Protein AF-A0AAE5T058-F1 (afdb_monomer)

pLDDT: mean 76.35, std 17.16, range [34.84, 93.31]

Sequence (120 aa):
MELNKYQSLKQPTDYNKHLLSLVSVVGQLVDNDDNDTVTMLLGDALEHITCMASLNNVTLDTVAGLNVNTYQPDLHKVINKGDAVTFNKDKYIVHDIIGNQVLIANQTKDIVVDIKDIGR

Secondary structure (DSSP, 8-state):
----TT-----HHHHHHHHHHHHHHHHHHHT---HHHHHHHHHHHHHHHHHHHHHTT--HHHHHHHHHTTS-TTT-----TT-EEEETTEEEEEEEEETTEEEEE-SS-EEEEEGGG-B-

Foldseek 3Di:
DDPDPPPPDPDPVLLVVLVVVLVVLVVVCVVDPDPVSNVVSVVSNVVSVCSNCVVVVHHVQNVVQVVLCVVCVPLDPPQDQQDWWAAPNDIWGFHDDRRQWTFTDDPPDTDIDGNNRIDD

Solvent-accessible surface area (backbone atoms only — not comparable to full-atom values): 7112 Å² total; per-residue (Å²): 137,81,76,71,87,78,74,71,74,86,54,75,66,60,49,55,49,35,52,54,50,33,53,52,39,55,56,52,54,75,81,50,87,50,67,67,60,42,52,52,42,52,51,53,37,50,50,31,51,46,52,48,29,54,76,68,76,40,56,64,66,58,55,48,55,60,45,59,62,65,80,35,69,80,70,46,73,88,76,52,73,67,38,74,37,30,47,97,91,41,74,27,33,27,73,41,77,59,89,65,34,31,36,32,32,48,100,86,53,75,48,79,43,53,56,80,71,54,42,121

Radius of gyration: 20.79 Å; Cα contacts (8 Å, |Δi|>4): 118; chains: 1; bounding box: 56×26×50 Å

Mean predicted aligned error: 15.11 Å

Nearest PDB structures (foldseek):
  1yxb-assembly1_C  TM=6.721E-01  e=4.671E-01  Streptomyces coelicolor
  8fnl-assembly1_G  TM=3.414E-01  e=1.773E-02  Homo sapiens
  1t6u-assembly1_A  TM=6.051E-01  e=1.127E+00  Streptomyces coelicolor
  1t6u-assembly2_J  TM=5.997E-01  e=1.361E+00  Streptomyces coelicolor
  1t6u-assembly2_H  TM=6.037E-01  e=1.543E+00  Streptomyces coelicolor

Organism: Staphylococcus chromogenes (NCBI:txid46126)

Structure (mmCIF, N/CA/C/O backbone):
data_AF-A0AAE5T058-F1
#
_entry.id   AF-A0AAE5T058-F1
#
loop_
_atom_site.group_PDB
_atom_site.id
_atom_site.type_symbol
_atom_site.label_atom_id
_atom_site.label_alt_id
_atom_site.label_comp_id
_atom_site.label_asym_id
_atom_site.label_entity_id
_atom_site.label_seq_id
_atom_site.pdbx_PDB_ins_code
_atom_site.Cartn_x
_atom_site.Cartn_y
_atom_site.Cartn_z
_atom_site.occupancy
_atom_site.B_iso_or_equiv
_atom_site.auth_seq_id
_atom_site.auth_comp_id
_atom_site.auth_asym_id
_atom_site.auth_atom_id
_atom_site.pdbx_PDB_model_num
ATOM 1 N N . MET A 1 1 ? 28.018 -13.149 26.880 1.00 39.03 1 MET A N 1
ATOM 2 C CA . MET A 1 1 ? 27.283 -12.096 26.154 1.00 39.03 1 MET A CA 1
ATOM 3 C C . MET A 1 1 ? 27.828 -12.105 24.735 1.00 39.03 1 MET A C 1
ATOM 5 O O . MET A 1 1 ? 28.834 -11.464 24.472 1.00 39.03 1 MET A O 1
ATOM 9 N N . GLU A 1 2 ? 27.282 -12.964 23.873 1.00 37.22 2 GLU A N 1
ATOM 10 C CA . GLU A 1 2 ? 27.712 -13.029 22.472 1.00 37.22 2 GLU A CA 1
ATOM 11 C C . GLU A 1 2 ? 26.905 -12.004 21.678 1.00 37.22 2 GLU A C 1
ATOM 13 O O . GLU A 1 2 ? 25.680 -12.091 21.604 1.00 37.22 2 GLU A O 1
ATOM 18 N N . LEU A 1 3 ? 27.594 -10.992 21.145 1.00 37.44 3 LEU A N 1
ATOM 19 C CA . LEU A 1 3 ? 27.010 -10.037 20.213 1.00 37.44 3 LEU A CA 1
ATOM 20 C C . LEU A 1 3 ? 26.477 -10.777 18.979 1.00 37.44 3 LEU A C 1
ATOM 22 O O . LEU A 1 3 ? 27.173 -11.602 18.387 1.00 37.44 3 LEU A O 1
ATOM 26 N N . ASN A 1 4 ? 25.245 -10.430 18.609 1.00 41.56 4 ASN A N 1
ATOM 27 C CA . ASN A 1 4 ? 24.521 -10.793 17.394 1.00 41.56 4 ASN A CA 1
ATOM 28 C C . ASN A 1 4 ? 25.422 -11.090 16.178 1.00 41.56 4 ASN A C 1
ATOM 30 O O . ASN A 1 4 ? 25.750 -10.198 15.397 1.00 41.56 4 ASN A O 1
ATOM 34 N N . LYS A 1 5 ? 25.710 -12.374 15.933 1.00 34.84 5 LYS A N 1
ATOM 35 C CA . LYS A 1 5 ? 26.344 -12.872 14.694 1.00 34.84 5 LYS A CA 1
ATOM 36 C C . LYS A 1 5 ? 25.504 -12.656 13.424 1.00 34.84 5 LYS A C 1
ATOM 38 O O . LYS A 1 5 ? 25.985 -12.926 12.331 1.00 34.84 5 LYS A O 1
ATOM 43 N N . TYR A 1 6 ? 24.278 -12.148 13.556 1.00 42.44 6 TYR A N 1
ATOM 44 C CA . TYR A 1 6 ? 23.370 -11.874 12.438 1.00 42.44 6 TYR A CA 1
ATOM 45 C C . TYR A 1 6 ? 23.281 -10.388 12.048 1.00 42.44 6 TYR A C 1
ATOM 47 O O . TYR A 1 6 ? 22.565 -10.056 11.111 1.00 42.44 6 TYR A O 1
ATOM 55 N N . GLN A 1 7 ? 24.047 -9.489 12.682 1.00 39.91 7 GLN A N 1
ATOM 56 C CA . GLN A 1 7 ? 24.172 -8.083 12.252 1.00 39.91 7 GLN A CA 1
ATOM 57 C C . GLN A 1 7 ? 25.244 -7.878 11.162 1.00 39.91 7 GLN A C 1
ATOM 59 O O . GLN A 1 7 ? 25.881 -6.829 11.080 1.00 39.91 7 GLN A O 1
ATOM 64 N N . SER A 1 8 ? 25.455 -8.874 10.298 1.00 40.84 8 SER A N 1
ATOM 65 C CA . SER A 1 8 ? 26.334 -8.730 9.138 1.00 40.84 8 SER A CA 1
ATOM 66 C C . SER A 1 8 ? 25.573 -8.080 7.979 1.00 40.84 8 SER A C 1
ATOM 68 O O . SER A 1 8 ? 24.984 -8.764 7.149 1.00 40.84 8 SER A O 1
ATOM 70 N N . LEU A 1 9 ? 25.596 -6.745 7.955 1.00 44.06 9 LEU A N 1
ATOM 71 C CA . LEU A 1 9 ? 25.813 -5.921 6.757 1.00 44.06 9 LEU A CA 1
ATOM 72 C C . LEU A 1 9 ? 25.119 -6.399 5.460 1.00 44.06 9 LEU A C 1
ATOM 74 O O . LEU A 1 9 ? 25.792 -6.845 4.530 1.00 44.06 9 LEU A O 1
ATOM 78 N N . LYS A 1 10 ? 23.796 -6.218 5.334 1.00 43.69 10 LYS A N 1
ATOM 79 C CA . LYS A 1 10 ? 23.213 -6.018 3.995 1.00 43.69 10 LYS A CA 1
ATOM 80 C C . LYS A 1 10 ? 23.623 -4.622 3.529 1.00 43.69 10 LYS A C 1
ATOM 82 O O . LYS A 1 10 ? 23.345 -3.627 4.193 1.00 43.69 10 LYS A O 1
ATOM 87 N N . GLN A 1 11 ? 24.423 -4.591 2.473 1.00 50.41 11 GLN A N 1
ATOM 88 C CA . GLN A 1 11 ? 25.183 -3.429 2.033 1.00 50.41 11 GLN A CA 1
ATOM 89 C C . GLN A 1 11 ? 24.306 -2.376 1.320 1.00 50.41 11 GLN A C 1
ATOM 91 O O . GLN A 1 11 ? 23.268 -2.716 0.755 1.00 50.41 11 GLN A O 1
ATOM 96 N N . PRO A 1 12 ? 24.766 -1.110 1.233 1.00 50.41 12 PRO A N 1
ATOM 97 C CA . PRO A 1 12 ? 24.149 -0.056 0.411 1.00 50.41 12 PRO A CA 1
ATOM 98 C C . PRO A 1 12 ? 23.974 -0.408 -1.080 1.00 50.41 12 PRO A C 1
ATOM 100 O O . PRO A 1 12 ? 23.203 0.239 -1.789 1.00 50.41 12 PRO A O 1
ATOM 103 N N . THR A 1 13 ? 24.699 -1.416 -1.573 1.00 55.00 13 THR A N 1
ATOM 104 C CA . THR A 1 13 ? 24.658 -1.901 -2.959 1.00 55.00 13 THR A CA 1
ATOM 105 C C . THR A 1 13 ? 23.314 -2.518 -3.339 1.00 55.00 13 THR A C 1
ATOM 107 O O . THR A 1 13 ? 22.858 -2.282 -4.456 1.00 55.00 13 THR A O 1
ATOM 110 N N . ASP A 1 14 ? 22.642 -3.224 -2.426 1.00 70.81 14 ASP A N 1
ATOM 111 C CA . ASP A 1 14 ? 21.326 -3.812 -2.711 1.00 70.81 14 ASP A CA 1
ATOM 112 C C . ASP A 1 14 ? 20.251 -2.723 -2.809 1.00 70.81 14 ASP A C 1
ATOM 114 O O . ASP A 1 14 ? 19.441 -2.727 -3.734 1.00 70.81 14 ASP A O 1
ATOM 118 N N . TYR A 1 15 ? 20.294 -1.725 -1.920 1.00 78.50 15 TYR A N 1
ATOM 119 C CA . TYR A 1 15 ? 19.328 -0.624 -1.928 1.00 78.50 15 TYR A CA 1
ATOM 120 C C . TYR A 1 15 ? 19.421 0.215 -3.207 1.00 78.50 15 TYR A C 1
ATOM 122 O O . TYR A 1 15 ? 18.418 0.423 -3.886 1.00 78.50 15 TYR A O 1
ATOM 130 N N . ASN A 1 16 ? 20.630 0.650 -3.583 1.00 83.25 16 ASN A N 1
ATOM 131 C CA . ASN A 1 16 ? 20.826 1.453 -4.793 1.00 83.25 16 ASN A CA 1
ATOM 132 C C . ASN A 1 16 ? 20.453 0.680 -6.065 1.00 83.25 16 ASN A C 1
ATOM 134 O O . ASN A 1 16 ? 19.928 1.270 -7.007 1.00 83.25 16 ASN A O 1
ATOM 138 N N . LYS A 1 17 ? 20.682 -0.639 -6.090 1.00 87.31 17 LYS A N 1
ATOM 139 C CA . LYS A 1 17 ? 20.272 -1.503 -7.200 1.00 87.31 17 LYS A CA 1
ATOM 140 C C . LYS A 1 17 ? 18.750 -1.592 -7.313 1.00 87.31 17 LYS A C 1
ATOM 142 O O . LYS A 1 17 ? 18.228 -1.430 -8.414 1.00 87.31 17 LYS A O 1
ATOM 147 N N . HIS A 1 18 ? 18.044 -1.812 -6.203 1.00 88.31 18 HIS A N 1
ATOM 148 C CA . HIS A 1 18 ? 16.579 -1.824 -6.200 1.00 88.31 18 HIS A CA 1
ATOM 149 C C . HIS A 1 18 ? 15.992 -0.457 -6.565 1.00 88.31 18 HIS A C 1
ATOM 151 O O . HIS A 1 18 ? 15.027 -0.403 -7.320 1.00 88.31 18 HIS A O 1
ATOM 157 N N . LEU A 1 19 ? 16.609 0.642 -6.121 1.00 89.44 19 LEU A N 1
ATOM 158 C CA . LEU A 1 19 ? 16.188 1.994 -6.486 1.00 89.44 19 LEU A CA 1
ATOM 159 C C . LEU A 1 19 ? 16.352 2.265 -7.988 1.00 89.44 19 LEU A C 1
ATOM 161 O O . LEU A 1 19 ? 15.418 2.729 -8.634 1.00 89.44 19 LEU A O 1
ATOM 165 N N . LEU A 1 20 ? 17.520 1.953 -8.558 1.00 91.50 20 LEU A N 1
ATOM 166 C CA . LEU A 1 20 ? 17.773 2.114 -9.995 1.00 91.50 20 LEU A CA 1
ATOM 167 C C . LEU A 1 20 ? 16.829 1.253 -10.841 1.00 91.50 20 LEU A C 1
ATOM 169 O O . LEU A 1 20 ? 16.309 1.720 -11.852 1.00 91.50 20 LEU A O 1
ATOM 173 N N . SER A 1 21 ? 16.587 0.014 -10.410 1.00 91.69 21 SER A N 1
ATOM 174 C CA . SER A 1 21 ? 15.688 -0.905 -11.114 1.00 91.69 21 SER A CA 1
ATOM 175 C C . SER A 1 21 ? 14.240 -0.414 -11.036 1.00 91.69 21 SER A C 1
ATOM 177 O O . SER A 1 21 ? 13.570 -0.358 -12.062 1.00 91.69 21 SER A O 1
ATOM 179 N N . LEU A 1 22 ? 13.794 0.087 -9.875 1.00 93.19 22 LEU A N 1
ATOM 180 C CA . LEU A 1 22 ? 12.480 0.722 -9.737 1.00 93.19 22 LEU A CA 1
ATOM 181 C C . LEU A 1 22 ? 12.319 1.911 -10.693 1.00 93.19 22 LEU A C 1
ATOM 183 O O . LEU A 1 22 ? 11.295 2.015 -11.358 1.00 93.19 22 LEU A O 1
ATOM 187 N N . VAL A 1 23 ? 13.319 2.793 -10.798 1.00 92.94 23 VAL A N 1
ATOM 188 C CA . VAL A 1 23 ? 13.272 3.936 -11.730 1.00 92.94 23 VAL A CA 1
ATOM 189 C C . VAL A 1 23 ? 13.143 3.465 -13.181 1.00 92.94 23 VAL A C 1
ATOM 191 O O . VAL A 1 23 ? 12.387 4.057 -13.947 1.00 92.94 23 VAL A O 1
ATOM 194 N N . SER A 1 24 ? 13.832 2.384 -13.554 1.00 93.31 24 SER A N 1
ATOM 195 C CA . SER A 1 24 ? 13.720 1.791 -14.891 1.00 93.31 24 SER A CA 1
ATOM 196 C C . SER A 1 24 ? 12.315 1.244 -15.159 1.00 93.31 24 SER A C 1
ATOM 198 O O . SER A 1 24 ? 11.741 1.539 -16.204 1.00 93.31 24 SER A O 1
ATOM 200 N N . VAL A 1 25 ? 11.749 0.479 -14.221 1.00 92.56 25 VAL A N 1
ATOM 201 C CA . VAL A 1 25 ? 10.398 -0.098 -14.339 1.00 92.56 25 VAL A CA 1
ATOM 202 C C . VAL A 1 25 ? 9.337 1.000 -14.411 1.00 92.56 25 VAL A C 1
ATOM 204 O O . VAL A 1 25 ? 8.460 0.965 -15.270 1.00 92.56 25 VAL A O 1
ATOM 207 N N . VAL A 1 26 ? 9.447 2.029 -13.565 1.00 91.75 26 VAL A N 1
ATOM 208 C CA . VAL A 1 26 ? 8.549 3.193 -13.602 1.00 91.75 26 VAL A CA 1
ATOM 209 C C . VAL A 1 26 ? 8.677 3.953 -14.921 1.00 91.75 26 VAL A C 1
ATOM 211 O O . VAL A 1 26 ? 7.667 4.392 -15.457 1.00 91.75 26 VAL A O 1
ATOM 214 N N . GLY A 1 27 ? 9.884 4.076 -15.479 1.00 91.56 27 GLY A N 1
ATOM 215 C CA . GLY A 1 27 ? 10.080 4.651 -16.810 1.00 91.56 27 GLY A CA 1
ATOM 216 C C . GLY A 1 27 ? 9.362 3.854 -17.899 1.00 91.56 27 GLY A C 1
ATOM 217 O O . GLY A 1 27 ? 8.700 4.441 -18.745 1.00 91.56 27 GLY A O 1
ATOM 218 N N . GLN A 1 28 ? 9.422 2.521 -17.840 1.00 90.75 28 GLN A N 1
ATOM 219 C CA . GLN A 1 28 ? 8.703 1.656 -18.778 1.00 90.75 28 GLN A CA 1
ATOM 220 C C . GLN A 1 28 ? 7.183 1.799 -18.641 1.00 90.75 28 GLN A C 1
ATOM 222 O O . GLN A 1 28 ? 6.489 1.793 -19.651 1.00 90.75 28 GLN A O 1
ATOM 227 N N . LEU A 1 29 ? 6.652 1.995 -17.432 1.00 90.69 29 LEU A N 1
ATOM 228 C CA . LEU A 1 29 ? 5.215 2.218 -17.227 1.00 90.69 29 LEU A CA 1
ATOM 229 C C . LEU A 1 29 ? 4.670 3.464 -17.946 1.00 90.69 29 LEU A C 1
ATOM 231 O O . LEU A 1 29 ? 3.479 3.504 -18.228 1.00 90.69 29 LEU A O 1
ATOM 235 N N . VAL A 1 30 ? 5.503 4.468 -18.247 1.00 87.62 30 VAL A N 1
ATOM 236 C CA . VAL A 1 30 ? 5.062 5.703 -18.925 1.00 87.62 30 VAL A CA 1
ATOM 237 C C . VAL A 1 30 ? 4.659 5.454 -20.382 1.00 87.62 30 VAL A C 1
ATOM 239 O O . VAL A 1 30 ? 3.760 6.124 -20.881 1.00 87.62 30 VAL A O 1
A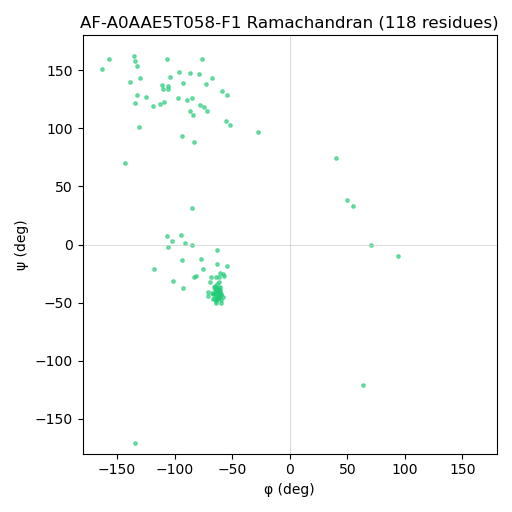TOM 242 N N . ASP A 1 31 ? 5.300 4.490 -21.042 1.00 84.69 31 ASP A N 1
ATOM 243 C CA . ASP A 1 31 ? 5.170 4.260 -22.486 1.00 84.69 31 ASP A CA 1
ATOM 244 C C . ASP A 1 31 ? 4.336 3.007 -22.829 1.00 84.69 31 ASP A C 1
ATOM 246 O O . ASP A 1 31 ? 4.285 2.596 -23.990 1.00 84.69 31 ASP A O 1
ATOM 250 N N . ASN A 1 32 ? 3.710 2.365 -21.835 1.00 81.88 32 ASN A N 1
ATOM 251 C CA . ASN A 1 32 ? 2.968 1.116 -22.014 1.00 81.88 32 ASN A CA 1
ATOM 252 C C . ASN A 1 32 ? 1.485 1.269 -21.656 1.00 81.88 32 ASN A C 1
ATOM 254 O O . ASN A 1 32 ? 1.140 1.484 -20.499 1.00 81.88 32 ASN A O 1
ATOM 258 N N . ASP A 1 33 ? 0.621 1.034 -22.647 1.00 83.12 33 ASP A N 1
ATOM 259 C CA . ASP A 1 33 ? -0.845 1.033 -22.496 1.00 83.12 33 ASP A CA 1
ATOM 260 C C . ASP A 1 33 ? -1.451 -0.387 -22.525 1.00 83.12 33 ASP A C 1
ATOM 262 O O . ASP A 1 33 ? -2.664 -0.566 -22.407 1.00 83.12 33 ASP A O 1
ATOM 266 N N . ASP A 1 34 ? -0.618 -1.416 -22.713 1.00 92.75 34 ASP A N 1
ATOM 267 C CA . ASP A 1 34 ? -1.045 -2.815 -22.709 1.00 92.75 34 ASP A CA 1
ATOM 268 C C . ASP A 1 34 ? -1.249 -3.320 -21.275 1.00 92.75 34 ASP A C 1
ATOM 270 O O . ASP A 1 34 ? -0.315 -3.341 -20.475 1.00 92.75 34 ASP A O 1
ATOM 274 N N . ASN A 1 35 ? -2.466 -3.759 -20.950 1.00 88.62 35 ASN A N 1
ATOM 275 C CA . ASN A 1 35 ? -2.847 -4.127 -19.583 1.00 88.62 35 ASN A CA 1
ATOM 276 C C . ASN A 1 35 ? -2.010 -5.274 -19.001 1.00 88.62 35 ASN A C 1
ATOM 278 O O . ASN A 1 35 ? -1.715 -5.260 -17.803 1.00 88.62 35 ASN A O 1
ATOM 282 N N . ASP A 1 36 ? -1.628 -6.258 -19.817 1.00 87.81 36 ASP A N 1
ATOM 283 C CA . ASP A 1 36 ? -0.835 -7.399 -19.353 1.00 87.81 36 ASP A CA 1
ATOM 284 C C . ASP A 1 36 ? 0.596 -6.952 -19.027 1.00 87.81 36 ASP A C 1
ATOM 286 O O . ASP A 1 36 ? 1.131 -7.258 -17.956 1.00 87.81 36 ASP A O 1
ATOM 290 N N . THR A 1 37 ? 1.183 -6.136 -19.904 1.00 88.44 37 THR A N 1
ATOM 291 C CA . THR A 1 37 ? 2.502 -5.529 -19.701 1.00 88.44 37 THR A CA 1
ATOM 292 C C . THR A 1 37 ? 2.506 -4.591 -18.495 1.00 88.44 37 THR A C 1
ATOM 294 O O . THR A 1 37 ? 3.384 -4.693 -17.640 1.00 88.44 37 THR A O 1
ATOM 297 N N . VAL A 1 38 ? 1.493 -3.733 -18.356 1.00 91.31 38 VAL A N 1
ATOM 298 C CA . VAL A 1 38 ? 1.325 -2.846 -17.196 1.00 91.31 38 VAL A CA 1
ATOM 299 C C . VAL A 1 38 ? 1.204 -3.654 -15.906 1.00 91.31 38 VAL A C 1
ATOM 301 O O . VAL A 1 38 ? 1.860 -3.329 -14.920 1.00 91.31 38 VAL A O 1
ATOM 304 N N . THR A 1 39 ? 0.428 -4.740 -15.903 1.00 87.62 39 THR A N 1
ATOM 305 C CA . THR A 1 39 ? 0.278 -5.606 -14.723 1.00 87.62 39 THR A CA 1
ATOM 306 C C . THR A 1 39 ? 1.614 -6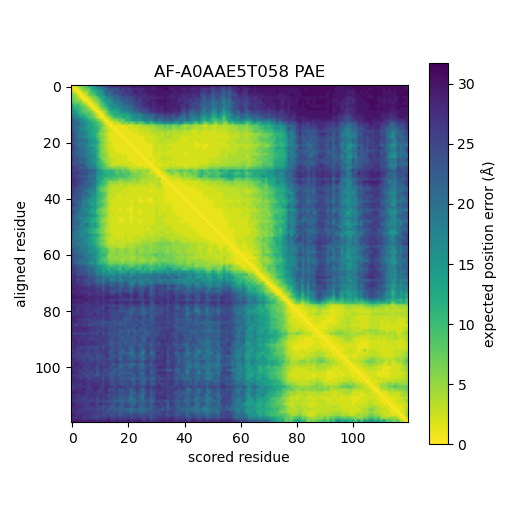.219 -14.307 1.00 87.62 39 THR A C 1
ATOM 308 O O . THR A 1 39 ? 1.955 -6.214 -13.123 1.00 87.62 39 THR A O 1
ATOM 311 N N . MET A 1 40 ? 2.399 -6.704 -15.272 1.00 90.12 40 MET A N 1
ATOM 312 C CA . MET A 1 40 ? 3.729 -7.256 -15.014 1.00 90.12 40 MET A CA 1
ATOM 313 C C . MET A 1 40 ? 4.686 -6.196 -14.451 1.00 90.12 40 MET A C 1
ATOM 315 O O . MET A 1 40 ? 5.340 -6.439 -13.438 1.00 90.12 40 MET A O 1
ATOM 319 N N . LEU A 1 41 ? 4.730 -5.009 -15.061 1.00 91.06 41 LEU A N 1
ATOM 320 C CA . LEU A 1 41 ? 5.592 -3.905 -14.630 1.00 91.06 41 LEU A CA 1
ATOM 321 C C . LEU A 1 41 ? 5.210 -3.375 -13.238 1.00 91.06 41 LEU A C 1
ATOM 323 O O . LEU A 1 41 ? 6.082 -3.079 -12.425 1.00 91.06 41 LEU A O 1
ATOM 327 N N . LEU A 1 42 ? 3.916 -3.298 -12.918 1.00 90.69 42 LEU A N 1
ATOM 328 C CA . LEU A 1 42 ? 3.455 -2.951 -11.571 1.00 90.69 42 LEU A CA 1
ATOM 329 C C . LEU A 1 42 ? 3.870 -4.006 -10.535 1.00 90.69 42 LEU A C 1
ATOM 331 O O . LEU A 1 42 ? 4.245 -3.645 -9.418 1.00 90.69 42 LEU A O 1
ATOM 335 N N . GLY A 1 43 ? 3.837 -5.291 -10.901 1.00 86.25 43 GLY A N 1
ATOM 336 C CA . GLY A 1 43 ? 4.341 -6.377 -10.059 1.00 86.25 43 GLY A CA 1
ATOM 337 C C . GLY A 1 43 ? 5.837 -6.245 -9.760 1.00 86.25 43 GLY A C 1
ATOM 338 O O . GLY A 1 43 ? 6.242 -6.344 -8.602 1.00 86.25 43 GLY A O 1
ATOM 339 N N . ASP A 1 44 ? 6.641 -5.941 -10.777 1.00 86.81 44 ASP A N 1
ATOM 340 C CA . ASP A 1 44 ? 8.093 -5.746 -10.645 1.00 86.81 44 ASP A CA 1
ATOM 341 C C . ASP A 1 44 ? 8.431 -4.503 -9.794 1.00 86.81 44 ASP A C 1
ATOM 343 O O . ASP A 1 44 ? 9.254 -4.538 -8.871 1.00 86.81 44 ASP A O 1
ATOM 347 N N . ALA A 1 45 ? 7.695 -3.404 -9.996 1.00 90.50 45 ALA A N 1
ATOM 348 C CA . ALA A 1 45 ? 7.807 -2.215 -9.154 1.00 90.50 45 ALA A CA 1
ATOM 349 C C . ALA A 1 45 ? 7.493 -2.527 -7.679 1.00 90.50 45 ALA A C 1
ATOM 351 O O . ALA A 1 45 ? 8.211 -2.078 -6.777 1.00 90.50 45 ALA A O 1
ATOM 352 N N . LEU A 1 46 ? 6.447 -3.320 -7.421 1.00 87.94 46 LEU A N 1
ATOM 353 C CA . LEU A 1 46 ? 6.059 -3.732 -6.073 1.00 87.94 46 LEU A CA 1
ATOM 354 C C . LEU A 1 46 ? 7.134 -4.598 -5.401 1.00 87.94 46 LEU A C 1
ATOM 356 O O . LEU A 1 46 ? 7.406 -4.419 -4.209 1.00 87.94 46 LEU A O 1
ATOM 360 N N . GLU A 1 47 ? 7.776 -5.498 -6.147 1.00 86.12 47 GLU A N 1
ATOM 361 C CA . GLU A 1 47 ? 8.886 -6.312 -5.648 1.00 86.12 47 GLU A CA 1
ATOM 362 C C . GLU A 1 47 ? 10.041 -5.423 -5.171 1.00 86.12 47 GLU A C 1
ATOM 364 O O . GLU A 1 47 ? 10.489 -5.533 -4.026 1.00 86.12 47 GLU A O 1
ATOM 369 N N . HIS A 1 48 ? 10.481 -4.472 -5.997 1.00 88.94 48 HIS A N 1
ATOM 370 C CA . HIS A 1 48 ? 11.572 -3.567 -5.635 1.00 88.94 48 HIS A CA 1
ATOM 371 C C . HIS A 1 48 ? 11.243 -2.674 -4.434 1.00 88.94 48 HIS A C 1
ATOM 373 O O . HIS A 1 48 ? 12.094 -2.492 -3.556 1.00 88.94 48 HIS A O 1
ATOM 379 N N . ILE A 1 49 ? 10.012 -2.161 -4.343 1.00 88.62 49 ILE A N 1
ATOM 380 C CA . ILE A 1 49 ? 9.539 -1.409 -3.170 1.00 88.62 49 ILE A CA 1
ATOM 381 C C . ILE A 1 49 ? 9.586 -2.288 -1.914 1.00 88.62 49 ILE A C 1
ATOM 383 O O . ILE A 1 49 ? 10.070 -1.847 -0.870 1.00 88.62 49 ILE A O 1
ATOM 387 N N . THR A 1 50 ? 9.153 -3.545 -2.016 1.00 82.94 50 THR A N 1
ATOM 388 C CA . THR A 1 50 ? 9.161 -4.503 -0.901 1.00 82.94 50 THR A CA 1
ATOM 389 C C . THR A 1 50 ? 10.580 -4.813 -0.429 1.00 82.94 50 THR A C 1
ATOM 391 O O . THR A 1 50 ? 10.848 -4.828 0.778 1.00 82.94 50 THR A O 1
ATOM 394 N N . CYS A 1 51 ? 11.518 -5.004 -1.360 1.00 83.56 51 CYS A N 1
ATOM 395 C CA . CYS A 1 51 ? 12.930 -5.194 -1.040 1.00 83.56 51 CYS A CA 1
ATOM 396 C C . CYS A 1 51 ? 13.514 -3.971 -0.321 1.00 83.56 51 CYS A C 1
ATOM 398 O O . CYS A 1 51 ? 14.167 -4.121 0.711 1.00 83.56 51 CYS A O 1
ATOM 400 N N . MET A 1 52 ? 13.240 -2.758 -0.810 1.00 87.31 52 MET A N 1
ATOM 401 C CA . MET A 1 52 ? 13.701 -1.518 -0.176 1.00 87.31 52 MET A CA 1
ATOM 402 C C . MET A 1 52 ? 13.105 -1.308 1.220 1.00 87.31 52 MET A C 1
ATOM 404 O O . MET A 1 52 ? 13.841 -0.950 2.142 1.00 87.31 52 MET A O 1
ATOM 408 N N . ALA A 1 53 ? 11.808 -1.569 1.403 1.00 84.12 53 ALA A N 1
ATOM 409 C CA . ALA A 1 53 ? 11.151 -1.505 2.707 1.00 84.12 53 ALA A CA 1
ATOM 410 C C . ALA A 1 53 ? 11.802 -2.490 3.694 1.00 84.12 53 ALA A C 1
ATOM 412 O O . ALA A 1 53 ? 12.226 -2.098 4.782 1.00 84.12 53 ALA A O 1
ATOM 413 N N . SER A 1 54 ? 12.012 -3.735 3.256 1.00 81.06 54 SER A N 1
ATOM 414 C CA . SER A 1 54 ? 12.668 -4.783 4.047 1.00 81.06 54 SER A CA 1
ATOM 415 C C . SER A 1 54 ? 14.102 -4.415 4.440 1.00 81.06 54 SER A C 1
ATOM 417 O O . SER A 1 54 ? 14.501 -4.641 5.581 1.00 81.06 54 SER A O 1
ATOM 419 N N . LEU A 1 55 ? 14.881 -3.814 3.531 1.00 84.44 55 LEU A N 1
ATOM 420 C CA . LEU A 1 55 ? 16.242 -3.340 3.822 1.00 84.44 55 LEU A CA 1
ATOM 421 C C . LEU A 1 55 ? 16.269 -2.215 4.869 1.00 84.44 55 LEU A C 1
ATOM 423 O O . LEU A 1 55 ? 17.252 -2.086 5.595 1.00 84.44 55 LEU A O 1
ATOM 427 N N . ASN A 1 56 ? 15.194 -1.432 4.971 1.00 81.12 56 ASN A N 1
ATOM 428 C CA . ASN A 1 56 ? 15.044 -0.361 5.957 1.00 81.12 56 ASN A CA 1
ATOM 429 C C . ASN A 1 56 ? 14.297 -0.804 7.228 1.00 81.12 56 ASN A C 1
ATOM 431 O O . ASN A 1 56 ? 13.996 0.035 8.074 1.00 81.12 56 ASN A O 1
ATOM 435 N N . ASN A 1 57 ? 14.010 -2.102 7.390 1.00 80.69 57 ASN A N 1
ATOM 436 C CA . ASN A 1 57 ? 13.180 -2.643 8.475 1.00 80.69 57 ASN A CA 1
ATOM 437 C C . ASN A 1 57 ? 11.784 -1.993 8.565 1.00 80.69 57 ASN A C 1
ATOM 439 O O . ASN A 1 57 ? 11.229 -1.839 9.652 1.00 80.69 57 ASN A O 1
ATOM 443 N N . VAL A 1 58 ? 11.212 -1.611 7.423 1.00 78.81 58 VAL A N 1
ATOM 444 C CA . VAL A 1 58 ? 9.848 -1.086 7.306 1.00 78.81 58 VAL A CA 1
ATOM 445 C C . VAL A 1 58 ? 8.967 -2.168 6.688 1.00 78.81 58 VAL A C 1
ATOM 447 O O . VAL A 1 58 ? 9.344 -2.792 5.698 1.00 78.81 58 VAL A O 1
ATOM 450 N N . THR A 1 59 ? 7.785 -2.406 7.259 1.00 77.50 59 THR A N 1
ATOM 451 C CA . THR A 1 59 ? 6.822 -3.343 6.660 1.00 77.50 59 THR A CA 1
ATOM 452 C C . THR A 1 59 ? 6.082 -2.679 5.503 1.00 77.50 59 THR A C 1
ATOM 454 O O . THR A 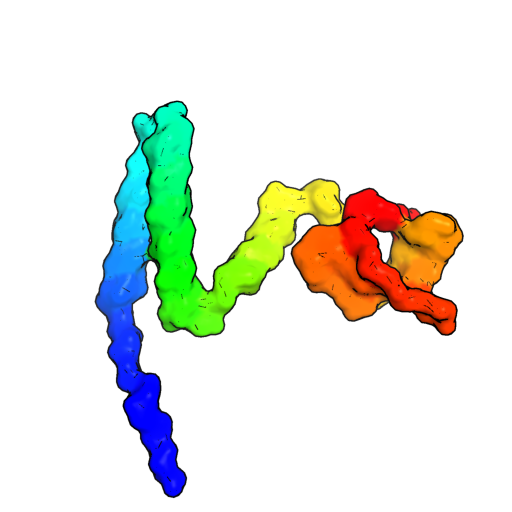1 59 ? 5.802 -1.477 5.545 1.00 77.50 59 THR A O 1
ATOM 457 N N . LEU A 1 60 ? 5.729 -3.456 4.477 1.00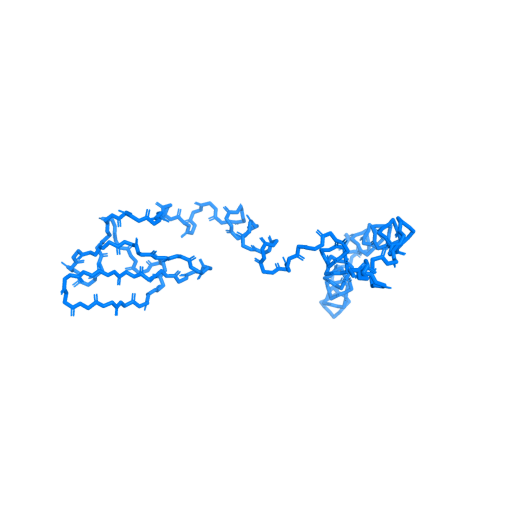 72.38 60 LEU A N 1
ATOM 458 C CA . LEU A 1 60 ? 4.954 -2.937 3.350 1.00 72.38 60 LEU A CA 1
ATOM 459 C C . LEU A 1 60 ? 3.579 -2.419 3.806 1.00 72.38 60 LEU A C 1
ATOM 461 O O . LEU A 1 60 ? 3.126 -1.400 3.297 1.00 72.38 60 LEU A O 1
ATOM 465 N N . ASP A 1 61 ? 2.985 -3.031 4.837 1.00 70.31 61 ASP A N 1
ATOM 466 C CA . ASP A 1 61 ? 1.744 -2.568 5.472 1.00 70.31 61 ASP A CA 1
ATOM 467 C C . ASP A 1 61 ? 1.885 -1.167 6.081 1.00 70.31 61 ASP A C 1
ATOM 469 O O . ASP A 1 61 ? 0.976 -0.347 5.977 1.00 70.31 61 ASP A O 1
ATOM 473 N N . THR A 1 62 ? 3.042 -0.844 6.675 1.00 69.56 62 THR A N 1
ATOM 474 C CA . THR A 1 62 ? 3.325 0.511 7.179 1.00 69.56 62 THR A CA 1
ATOM 475 C C . THR A 1 62 ? 3.422 1.523 6.036 1.00 69.56 62 THR A C 1
ATOM 477 O O . THR A 1 62 ? 2.869 2.616 6.139 1.00 69.56 62 THR A O 1
ATOM 480 N N . VAL A 1 63 ? 4.082 1.167 4.927 1.00 71.25 63 VAL A N 1
ATOM 481 C CA . VAL A 1 63 ? 4.185 2.034 3.737 1.00 71.25 63 VAL A CA 1
ATOM 482 C C . VAL A 1 63 ? 2.811 2.242 3.095 1.00 71.25 63 VAL A C 1
ATOM 484 O O . VAL A 1 63 ? 2.434 3.372 2.782 1.00 71.25 63 VAL A O 1
ATOM 487 N N . ALA A 1 64 ? 2.045 1.163 2.935 1.00 68.75 64 ALA A N 1
ATOM 488 C CA . ALA A 1 64 ? 0.694 1.198 2.398 1.00 68.75 64 ALA A CA 1
ATOM 489 C C . ALA A 1 64 ? -0.235 2.018 3.301 1.00 68.75 64 ALA A C 1
ATOM 491 O O . ALA A 1 64 ? -0.927 2.893 2.802 1.00 68.75 64 ALA A O 1
ATOM 492 N N . GLY A 1 65 ? -0.196 1.824 4.621 1.00 57.97 65 GLY A N 1
ATOM 493 C CA . GLY A 1 65 ? -1.004 2.583 5.578 1.00 57.97 65 GLY A CA 1
ATOM 494 C C . GLY A 1 65 ? -0.716 4.087 5.564 1.00 57.97 65 GLY A C 1
ATOM 495 O O . GLY A 1 65 ? -1.647 4.888 5.605 1.00 57.97 65 GLY A O 1
ATOM 496 N N . LEU A 1 66 ? 0.554 4.492 5.428 1.00 60.66 66 LEU A N 1
ATOM 497 C CA . LEU A 1 66 ? 0.923 5.904 5.262 1.00 60.66 66 LEU A CA 1
ATOM 498 C C . LEU A 1 66 ? 0.361 6.498 3.961 1.00 60.66 66 LEU A C 1
ATOM 500 O O . LEU A 1 66 ? -0.103 7.637 3.965 1.00 60.66 66 LEU A O 1
ATOM 504 N N . ASN A 1 67 ? 0.363 5.727 2.870 1.00 55.06 67 ASN A N 1
ATOM 505 C CA . ASN A 1 67 ? -0.118 6.183 1.564 1.00 55.06 67 ASN A CA 1
ATOM 506 C C . ASN A 1 67 ? -1.643 6.086 1.386 1.00 55.06 67 ASN A C 1
ATOM 508 O O . ASN A 1 67 ? -2.233 6.886 0.665 1.00 55.06 67 ASN A O 1
ATOM 512 N N . VAL A 1 68 ? -2.319 5.164 2.072 1.00 49.25 68 VAL A N 1
ATOM 513 C CA . VAL A 1 68 ? -3.791 5.099 2.132 1.00 49.25 68 VAL A CA 1
ATOM 514 C C . VAL A 1 68 ? -4.362 6.371 2.769 1.00 49.25 68 VAL A C 1
ATOM 516 O O . VAL A 1 68 ? -5.456 6.805 2.411 1.00 49.25 68 VAL A O 1
ATOM 519 N N . ASN A 1 69 ? -3.600 7.023 3.650 1.00 45.97 69 ASN A N 1
ATOM 520 C CA . ASN A 1 69 ? -3.964 8.324 4.209 1.00 45.97 69 ASN A CA 1
ATOM 521 C C . ASN A 1 69 ? -3.766 9.490 3.220 1.00 45.97 69 ASN A C 1
ATOM 523 O O . ASN A 1 69 ? -4.385 10.536 3.397 1.00 45.97 69 ASN A O 1
ATOM 527 N N . THR A 1 70 ? -2.932 9.339 2.182 1.00 49.09 70 THR A N 1
ATOM 528 C CA . THR A 1 70 ? -2.623 10.409 1.212 1.00 49.09 70 THR A CA 1
ATOM 529 C C . THR A 1 70 ? -3.372 10.277 -0.115 1.00 49.09 70 THR A C 1
ATOM 531 O O . THR A 1 70 ? -3.711 11.297 -0.709 1.00 49.09 70 THR A O 1
ATOM 534 N N . TYR A 1 71 ? -3.683 9.060 -0.575 1.00 43.03 71 TYR A N 1
ATOM 535 C CA . TYR A 1 71 ? -4.366 8.820 -1.858 1.00 43.03 71 TYR A CA 1
ATOM 536 C C . TYR A 1 71 ? -5.876 9.092 -1.838 1.00 43.03 71 TYR A C 1
ATOM 538 O O . TYR A 1 71 ? -6.508 9.157 -2.892 1.00 43.03 71 TYR A O 1
ATOM 546 N N . GLN A 1 72 ? -6.471 9.255 -0.657 1.00 47.34 72 GLN A N 1
ATOM 547 C CA . GLN A 1 72 ? -7.909 9.463 -0.525 1.00 47.34 72 GLN A CA 1
ATOM 548 C C . GLN A 1 72 ? -8.234 10.448 0.612 1.00 47.34 72 GLN A C 1
ATOM 550 O O . GLN A 1 72 ? -8.782 10.051 1.642 1.00 47.34 72 GLN A O 1
ATOM 555 N N . PRO A 1 73 ? -7.924 11.750 0.438 1.00 49.41 73 PRO A N 1
ATOM 556 C CA . PRO A 1 73 ? -8.244 12.773 1.436 1.00 49.41 73 PRO A CA 1
ATOM 557 C C . PRO A 1 73 ? -9.749 12.855 1.750 1.00 49.41 7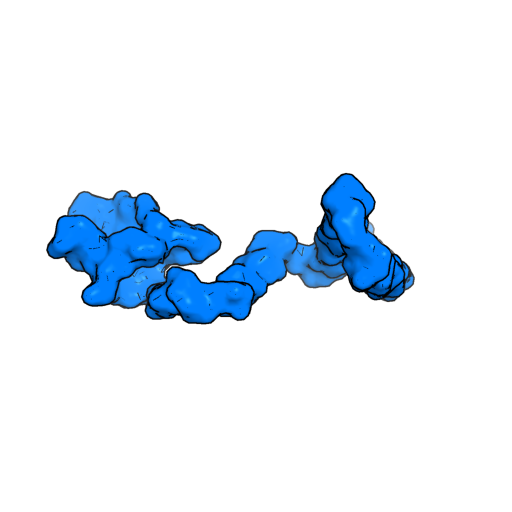3 PRO A C 1
ATOM 559 O O . PRO A 1 73 ? -10.113 13.225 2.861 1.00 49.41 73 PRO A O 1
ATOM 562 N N . ASP A 1 74 ? -10.613 12.438 0.817 1.00 48.53 74 ASP A N 1
ATOM 563 C CA . ASP A 1 74 ? -12.073 12.444 0.984 1.00 48.53 74 ASP A CA 1
ATOM 564 C C . ASP A 1 74 ? -12.663 11.120 1.509 1.00 48.53 74 ASP A C 1
ATOM 566 O O . ASP A 1 74 ? -13.827 11.093 1.914 1.00 48.53 74 ASP A O 1
ATOM 570 N N . LEU A 1 75 ? -11.905 10.010 1.514 1.00 45.41 75 LEU A N 1
ATOM 571 C CA . LEU A 1 75 ? -12.416 8.737 2.052 1.00 45.41 75 LEU A CA 1
ATOM 572 C C . LEU A 1 75 ? -12.315 8.685 3.579 1.00 45.41 75 LEU A C 1
ATOM 574 O O . LEU A 1 75 ? -13.124 8.035 4.241 1.00 45.41 75 LEU A O 1
ATOM 578 N N . HIS A 1 76 ? -11.360 9.429 4.133 1.00 49.00 76 HIS A N 1
ATOM 579 C CA . HIS A 1 76 ? -11.246 9.660 5.559 1.00 49.00 76 HIS A CA 1
ATOM 580 C C . HIS A 1 76 ? -11.979 10.956 5.893 1.00 49.00 76 HIS A C 1
ATOM 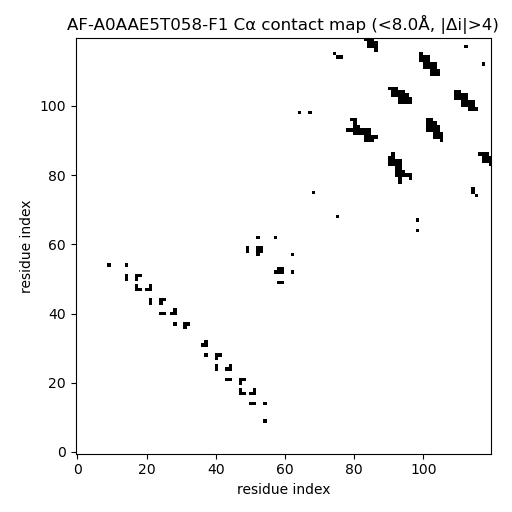582 O O . HIS A 1 76 ? -11.396 12.038 5.941 1.00 49.00 76 HIS A O 1
ATOM 588 N N . LYS A 1 77 ? -13.258 10.854 6.274 1.00 54.31 77 LYS A N 1
ATOM 589 C CA . LYS A 1 77 ? -13.686 11.683 7.408 1.00 54.31 77 LYS A CA 1
ATOM 590 C C . LYS A 1 77 ? -12.665 11.365 8.494 1.00 54.31 77 LYS A C 1
ATOM 592 O O . LYS A 1 77 ? -12.712 10.262 9.016 1.00 54.31 77 LYS A O 1
ATOM 597 N N . VAL A 1 78 ? -11.691 12.247 8.730 1.00 64.50 78 VAL A N 1
ATOM 598 C CA . VAL A 1 78 ? -10.578 11.962 9.645 1.00 64.50 78 VAL A CA 1
ATOM 599 C C . VAL A 1 78 ? -11.189 11.578 10.989 1.00 64.50 78 VAL A C 1
ATOM 601 O O . VAL A 1 78 ? -11.809 12.414 11.650 1.00 64.50 78 VAL A O 1
ATOM 604 N N . ILE A 1 79 ? -11.126 10.288 11.294 1.0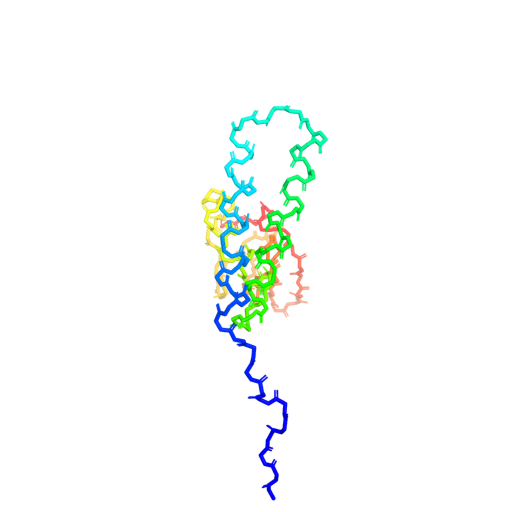0 70.12 79 ILE A N 1
ATOM 605 C CA . ILE A 1 79 ? -11.577 9.669 12.527 1.00 70.12 79 ILE A CA 1
ATOM 606 C C . ILE A 1 79 ? -10.291 9.192 13.177 1.00 70.12 79 ILE A C 1
ATOM 608 O O . ILE A 1 79 ? -9.535 8.446 12.565 1.00 70.12 79 ILE A O 1
ATOM 612 N N . ASN A 1 80 ? -10.021 9.670 14.381 1.00 78.00 80 ASN A N 1
ATOM 613 C CA . ASN A 1 80 ? -8.866 9.299 15.177 1.00 78.00 80 ASN A CA 1
ATOM 614 C C . ASN A 1 80 ? -9.291 8.398 16.332 1.00 78.00 80 ASN A C 1
ATOM 616 O O . ASN A 1 80 ? -10.440 8.405 16.778 1.00 78.00 80 ASN A O 1
ATOM 620 N N . LYS A 1 81 ? -8.328 7.657 16.879 1.00 81.88 81 LYS A N 1
ATOM 621 C CA . LYS A 1 81 ? -8.510 6.982 18.162 1.00 81.88 81 LYS A CA 1
ATOM 622 C C . LYS A 1 81 ? -8.931 7.994 19.232 1.00 81.88 81 LYS A C 1
ATOM 624 O O . LYS A 1 81 ? -8.264 9.006 19.426 1.00 81.88 81 LYS A O 1
ATOM 629 N N . GLY A 1 82 ? -10.013 7.687 19.940 1.00 83.56 82 GLY A N 1
ATOM 630 C CA . GLY A 1 82 ? -10.627 8.552 20.946 1.00 83.56 82 GLY A CA 1
ATOM 631 C C . GLY A 1 82 ? -11.770 9.424 20.424 1.00 83.56 82 GLY A C 1
ATOM 632 O O . GLY A 1 82 ? -12.491 9.994 21.243 1.00 83.56 82 GLY A O 1
ATOM 633 N N . ASP A 1 83 ? -11.988 9.497 19.108 1.00 86.12 83 ASP A N 1
ATOM 634 C CA . ASP A 1 83 ? -13.106 10.259 18.556 1.00 86.12 83 ASP A CA 1
ATOM 635 C C . ASP A 1 83 ? -14.446 9.610 18.914 1.00 86.12 83 ASP A C 1
ATOM 637 O O . ASP A 1 83 ? -14.593 8.383 18.928 1.00 86.12 83 ASP A O 1
ATOM 641 N N . ALA A 1 84 ? -15.443 10.457 19.178 1.00 88.56 84 ALA A N 1
ATOM 642 C CA . ALA A 1 84 ? -16.825 10.030 19.320 1.00 88.56 84 ALA A CA 1
ATOM 643 C C . ALA A 1 84 ? -17.484 9.957 17.941 1.00 88.56 84 ALA A C 1
ATOM 645 O O . ALA A 1 84 ? -17.484 10.933 17.191 1.00 88.56 84 ALA A O 1
ATOM 646 N N . VAL A 1 85 ? -18.067 8.806 17.629 1.00 87.50 85 VAL A N 1
ATOM 647 C CA . VAL A 1 85 ? -18.663 8.517 16.326 1.00 87.50 85 VAL A CA 1
ATOM 648 C C . VAL A 1 85 ? -20.053 7.910 16.470 1.00 87.50 85 VAL A C 1
ATOM 650 O O . VAL A 1 85 ? -20.364 7.279 17.482 1.00 87.50 85 VAL A O 1
ATOM 653 N N . THR A 1 86 ? -20.895 8.090 15.454 1.00 88.25 86 THR A N 1
ATOM 654 C CA . THR A 1 86 ? -22.262 7.563 15.428 1.00 88.25 86 THR A CA 1
ATOM 655 C C . THR A 1 86 ? -22.368 6.423 14.416 1.00 88.25 86 THR A C 1
ATOM 657 O O . THR A 1 86 ? -22.130 6.615 13.225 1.00 88.25 86 THR A O 1
ATOM 660 N N . PHE A 1 87 ? -22.786 5.242 14.869 1.00 87.75 87 PHE A N 1
ATOM 661 C CA . PHE A 1 87 ? -23.037 4.077 14.018 1.00 87.75 87 PHE A CA 1
ATOM 662 C C . PHE A 1 87 ? -24.390 3.461 14.383 1.00 87.75 87 PHE A C 1
ATOM 664 O O . PHE A 1 87 ? -24.674 3.222 15.554 1.00 87.75 87 PHE A O 1
ATOM 671 N N . ASN A 1 88 ? -25.267 3.240 13.399 1.00 88.12 88 ASN A N 1
ATOM 672 C CA . ASN A 1 88 ? -26.630 2.733 13.627 1.00 88.12 88 ASN A CA 1
ATOM 673 C C . ASN A 1 88 ? -27.425 3.489 14.717 1.00 88.12 88 ASN A C 1
ATOM 675 O O . ASN A 1 88 ? -28.200 2.885 15.452 1.00 88.12 88 ASN A O 1
ATOM 679 N N . LYS A 1 89 ? -27.268 4.822 14.784 1.00 86.75 89 LYS A N 1
ATOM 680 C CA . LYS A 1 89 ? -27.889 5.739 15.772 1.00 86.75 89 LYS A CA 1
ATOM 681 C C . LYS A 1 89 ? -27.352 5.630 17.208 1.00 86.75 89 LYS A C 1
ATOM 683 O O . LYS A 1 89 ? -27.770 6.418 18.053 1.00 86.75 89 LYS A O 1
ATOM 688 N N . ASP A 1 90 ? -26.402 4.737 17.461 1.00 88.88 90 ASP A N 1
ATOM 689 C CA . ASP A 1 90 ? -25.694 4.629 18.734 1.00 88.88 90 ASP A CA 1
ATOM 690 C C . ASP A 1 90 ? -24.367 5.401 18.668 1.00 88.88 90 ASP A C 1
ATOM 692 O O . ASP A 1 90 ? -23.731 5.481 17.613 1.00 88.88 90 ASP A O 1
ATOM 696 N N . LYS A 1 91 ? -23.929 5.951 19.806 1.00 90.50 91 LYS A N 1
ATOM 697 C CA . LYS A 1 91 ? -22.617 6.600 19.938 1.00 90.50 91 LYS A CA 1
ATOM 698 C C . LYS A 1 91 ? -21.565 5.615 20.434 1.00 90.50 91 LYS A C 1
ATOM 700 O O . LYS A 1 91 ? -21.820 4.848 21.364 1.00 90.50 91 LYS A O 1
ATOM 705 N N . TYR A 1 92 ? -20.376 5.705 19.857 1.00 93.19 92 TYR A N 1
ATOM 706 C CA . TYR A 1 92 ? -19.210 4.904 20.208 1.00 93.19 92 TYR A CA 1
ATOM 707 C C . TYR A 1 92 ? -17.968 5.782 20.299 1.00 93.19 92 TYR A C 1
ATOM 709 O O . TYR A 1 92 ? -17.942 6.894 19.773 1.00 93.19 92 TYR A O 1
ATOM 717 N N . ILE A 1 93 ? -16.940 5.254 20.950 1.00 91.56 93 ILE A N 1
ATOM 718 C CA . ILE A 1 93 ? -15.589 5.796 20.948 1.00 91.56 93 ILE A CA 1
ATOM 719 C C . ILE A 1 93 ? -14.717 4.907 20.076 1.00 91.56 93 ILE A C 1
ATOM 721 O O . ILE A 1 93 ? -14.776 3.680 20.156 1.00 91.56 93 ILE A O 1
ATOM 725 N N . VAL A 1 94 ? -13.889 5.527 19.251 1.00 89.69 94 VAL A N 1
ATOM 726 C CA . VAL A 1 94 ? -12.938 4.813 18.404 1.00 89.69 94 VAL A CA 1
ATOM 727 C C . VAL A 1 94 ? -11.792 4.297 19.259 1.00 89.69 94 VAL A C 1
ATOM 729 O O . VAL A 1 94 ? -11.057 5.073 19.871 1.00 89.69 94 VAL A O 1
ATOM 732 N N . HIS A 1 95 ? -11.626 2.983 19.297 1.00 89.00 95 HIS A N 1
ATOM 733 C CA . HIS A 1 95 ? -10.574 2.324 20.057 1.00 89.00 95 HIS A CA 1
ATOM 734 C C . HIS A 1 95 ? -9.321 2.073 19.209 1.00 89.00 95 HIS A C 1
ATOM 736 O O . HIS A 1 95 ? -8.200 2.203 19.716 1.00 89.00 95 HIS A O 1
ATOM 742 N N . ASP A 1 96 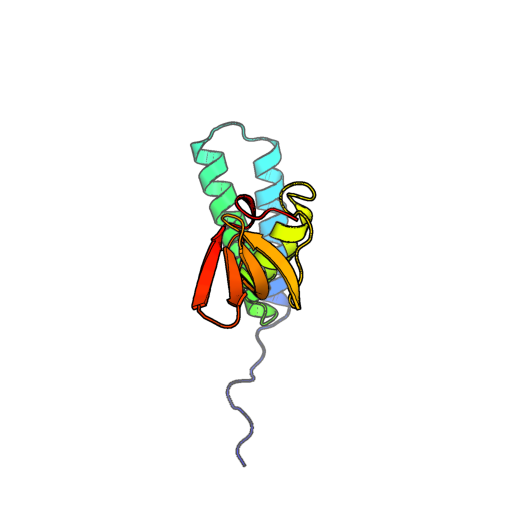? -9.500 1.722 17.933 1.00 82.88 96 ASP A N 1
ATOM 743 C CA . ASP A 1 96 ? -8.403 1.482 16.993 1.00 82.88 96 ASP A CA 1
ATOM 744 C C . ASP A 1 96 ? -8.835 1.654 15.529 1.00 82.88 96 ASP A C 1
ATOM 746 O O . ASP A 1 96 ? -10.027 1.596 15.219 1.00 82.88 96 ASP A O 1
ATOM 750 N N . ILE A 1 97 ? -7.867 1.869 14.636 1.00 80.81 97 ILE A N 1
ATOM 751 C CA . ILE A 1 97 ? -8.085 2.076 13.196 1.00 80.81 97 ILE A CA 1
ATOM 752 C C . ILE A 1 97 ? -7.084 1.218 12.425 1.00 80.81 97 ILE A C 1
ATOM 754 O O . ILE A 1 97 ? -5.874 1.373 12.583 1.00 80.81 97 ILE A O 1
ATOM 758 N N . ILE A 1 98 ? -7.589 0.325 11.573 1.00 74.19 98 ILE A N 1
ATOM 759 C CA . ILE A 1 98 ? -6.779 -0.608 10.783 1.00 74.19 98 ILE A CA 1
ATOM 760 C C . ILE A 1 98 ? -7.256 -0.539 9.329 1.00 74.19 98 ILE A C 1
ATOM 762 O O . ILE A 1 98 ? -8.280 -1.115 8.961 1.00 74.19 98 ILE A O 1
ATOM 766 N N . GLY A 1 99 ? -6.518 0.185 8.485 1.00 70.62 99 GLY A N 1
ATOM 767 C CA . GLY A 1 99 ? -6.883 0.377 7.079 1.00 70.62 99 GLY A CA 1
ATOM 768 C C . GLY A 1 99 ? -8.205 1.141 6.922 1.00 70.62 99 GLY A C 1
ATOM 769 O O . GLY A 1 99 ? -8.320 2.272 7.384 1.00 70.62 99 GLY A O 1
ATOM 770 N N . ASN A 1 100 ? -9.196 0.529 6.262 1.00 72.56 100 ASN A N 1
ATOM 771 C CA . ASN A 1 100 ? -10.559 1.066 6.118 1.00 72.56 100 ASN A CA 1
ATOM 772 C C . ASN A 1 100 ? -11.517 0.618 7.234 1.00 72.56 100 ASN A C 1
ATOM 774 O O . ASN A 1 100 ? -12.700 0.952 7.185 1.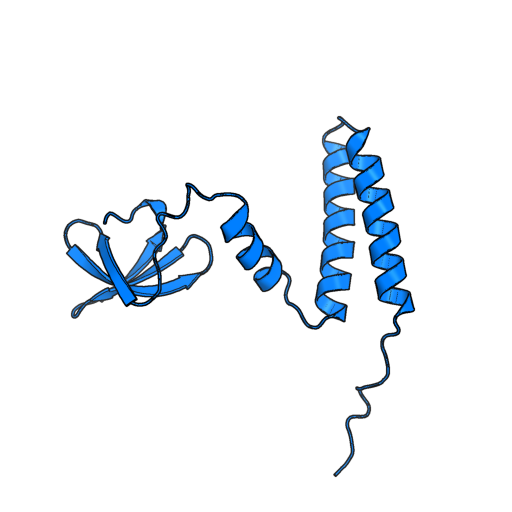00 72.56 100 ASN A O 1
ATOM 778 N N . GLN A 1 101 ? -11.040 -0.154 8.211 1.00 79.56 101 GLN A N 1
ATOM 779 C CA . GLN A 1 101 ? -11.848 -0.636 9.324 1.00 79.56 101 GLN A CA 1
ATOM 780 C C . GLN A 1 101 ? -11.551 0.146 10.599 1.00 79.56 101 GLN A C 1
ATOM 782 O O . GLN A 1 101 ? -10.411 0.519 10.885 1.00 79.56 101 GLN A O 1
ATOM 787 N N . VAL A 1 102 ? -12.594 0.359 11.393 1.00 87.19 102 VAL A N 1
ATOM 788 C CA . VAL A 1 102 ? -12.526 1.061 12.670 1.00 87.19 102 VAL A CA 1
ATOM 789 C C . VAL A 1 102 ? -13.111 0.165 13.751 1.00 87.19 102 VAL A C 1
ATOM 791 O O . VAL A 1 102 ? -14.239 -0.318 13.628 1.00 87.19 102 VAL A O 1
ATOM 794 N N . LEU A 1 103 ? -12.346 -0.047 14.820 1.00 89.69 103 LEU A N 1
ATOM 795 C CA . LEU A 1 103 ? -12.838 -0.676 16.037 1.00 89.69 103 LEU A CA 1
ATOM 796 C C . LEU A 1 103 ? -13.494 0.404 16.895 1.00 89.69 103 LEU A C 1
ATOM 798 O O . LEU A 1 103 ? -12.818 1.290 17.422 1.00 89.69 103 LEU A O 1
ATOM 802 N N . ILE A 1 104 ? -14.810 0.321 17.035 1.00 91.25 104 ILE A N 1
ATOM 803 C CA . ILE A 1 104 ? -15.618 1.239 17.830 1.00 91.25 104 ILE A CA 1
ATOM 804 C C . ILE A 1 104 ? -16.165 0.513 19.058 1.00 91.25 104 ILE A C 1
ATOM 806 O O . ILE A 1 104 ? -16.620 -0.625 18.974 1.00 91.25 104 ILE A O 1
ATOM 810 N N . ALA A 1 105 ? -16.122 1.177 20.205 1.00 90.94 105 ALA A N 1
ATOM 811 C CA . ALA A 1 105 ? -16.496 0.611 21.492 1.00 90.94 105 ALA A CA 1
ATOM 812 C C . ALA A 1 105 ? -17.469 1.534 22.224 1.00 90.94 105 ALA A C 1
ATOM 814 O O . ALA A 1 105 ? -17.363 2.762 22.171 1.00 90.94 105 ALA A O 1
ATOM 815 N N . ASN A 1 106 ? -18.426 0.951 22.931 1.00 91.12 106 ASN A N 1
ATOM 816 C CA . ASN A 1 106 ? -19.220 1.661 23.925 1.00 91.12 106 ASN A CA 1
ATOM 817 C C . ASN A 1 106 ? -19.330 0.809 25.198 1.00 91.12 106 ASN A C 1
ATOM 819 O O . ASN A 1 106 ? -18.661 -0.206 25.340 1.00 91.12 106 ASN A O 1
ATOM 823 N N . GLN A 1 107 ? -20.169 1.215 26.151 1.00 86.06 107 GLN A N 1
ATOM 824 C CA . GLN A 1 107 ? -20.290 0.503 27.430 1.00 86.06 107 GLN A CA 1
ATOM 825 C C . GLN A 1 107 ? -20.814 -0.937 27.306 1.00 86.06 107 GLN A C 1
ATOM 827 O O . GLN A 1 107 ? -20.711 -1.694 28.268 1.00 86.06 107 GLN A O 1
ATOM 832 N N . THR A 1 108 ? -21.426 -1.305 26.178 1.00 86.25 108 THR A N 1
ATOM 833 C CA . THR A 1 108 ? -22.152 -2.572 26.030 1.00 86.25 108 THR A CA 1
ATOM 834 C C . THR A 1 108 ? -21.576 -3.499 24.968 1.00 86.25 108 THR A C 1
ATOM 836 O O . THR A 1 108 ? -21.854 -4.696 25.028 1.00 86.25 108 THR A O 1
ATOM 839 N N . LYS A 1 109 ? -20.802 -2.991 24.000 1.00 87.06 109 LYS A N 1
ATOM 840 C CA . LYS A 1 109 ? -20.252 -3.791 22.898 1.00 87.06 109 LYS A CA 1
ATOM 841 C C . LYS A 1 109 ? -19.096 -3.095 22.179 1.00 87.06 109 LYS A C 1
ATOM 843 O O . LYS A 1 109 ? -19.099 -1.873 22.013 1.00 87.06 109 LYS A O 1
ATOM 848 N N . ASP A 1 110 ? -18.210 -3.932 21.651 1.00 90.31 110 ASP A N 1
ATOM 849 C CA . ASP A 1 110 ? -17.133 -3.563 20.737 1.00 90.31 110 ASP A CA 1
ATOM 850 C C . ASP A 1 110 ? -17.458 -4.123 19.350 1.00 90.31 110 ASP A C 1
ATOM 852 O O . ASP A 1 110 ? -17.889 -5.273 19.220 1.00 90.31 110 ASP A O 1
ATOM 856 N N . ILE A 1 111 ? -17.304 -3.307 18.309 1.00 91.06 111 ILE A N 1
ATOM 857 C CA . ILE A 1 111 ? -17.690 -3.654 16.939 1.00 91.06 111 ILE A CA 1
ATOM 858 C C . ILE A 1 111 ? -16.617 -3.155 15.975 1.00 91.06 111 ILE A C 1
ATOM 860 O O . ILE A 1 111 ? -16.110 -2.046 16.117 1.00 91.06 111 ILE A O 1
ATOM 864 N N . VAL A 1 112 ? -16.301 -3.964 14.967 1.00 89.44 112 VAL A N 1
ATOM 865 C CA . VAL A 1 112 ? -15.481 -3.549 13.824 1.00 89.44 112 VAL A CA 1
ATOM 866 C C . VAL A 1 112 ? -16.409 -3.170 12.674 1.00 89.44 112 VAL A C 1
ATOM 868 O O . VAL A 1 112 ? -17.271 -3.965 12.295 1.00 89.44 112 VAL A O 1
ATOM 871 N N . VAL A 1 113 ? -16.250 -1.964 12.133 1.00 87.50 113 VAL A N 1
ATOM 872 C CA . VAL A 1 113 ? -17.081 -1.427 11.041 1.00 87.50 113 VAL A CA 1
ATOM 873 C C . VAL A 1 113 ? -16.214 -0.776 9.965 1.00 87.50 113 VAL A C 1
ATOM 875 O O . VAL A 1 113 ? -15.078 -0.391 10.242 1.00 87.50 113 VAL A O 1
ATOM 878 N N . ASP A 1 114 ? -16.731 -0.642 8.742 1.00 83.62 114 ASP A N 1
ATOM 879 C CA . ASP A 1 114 ? -16.056 0.145 7.703 1.00 83.62 114 ASP A CA 1
ATOM 880 C C . ASP A 1 114 ? -16.184 1.644 8.024 1.00 83.62 114 ASP A C 1
ATOM 882 O O . ASP A 1 114 ? -17.247 2.122 8.431 1.00 83.62 114 ASP A O 1
ATOM 886 N N . ILE A 1 115 ? -15.100 2.400 7.838 1.00 78.12 115 ILE A N 1
ATOM 887 C CA . ILE A 1 115 ? -15.041 3.843 8.107 1.00 78.12 115 ILE A CA 1
ATOM 888 C C . ILE A 1 115 ? -16.102 4.634 7.323 1.00 78.12 115 ILE A C 1
ATOM 890 O O . ILE A 1 115 ? -16.562 5.683 7.780 1.00 78.12 115 ILE A O 1
ATOM 894 N N . LYS A 1 116 ? -16.538 4.117 6.167 1.00 78.94 116 LYS A N 1
ATOM 895 C CA . LYS A 1 116 ? -17.565 4.737 5.315 1.00 78.94 116 LYS A CA 1
ATOM 896 C C . LYS A 1 116 ? -18.956 4.721 5.939 1.00 78.94 116 LYS A C 1
ATOM 898 O O . LYS A 1 116 ? -19.749 5.624 5.668 1.00 78.94 116 LYS A O 1
ATOM 903 N N . ASP A 1 117 ? -19.233 3.742 6.794 1.00 81.75 117 ASP A N 1
ATOM 904 C CA . ASP A 1 117 ? -20.541 3.561 7.427 1.00 81.75 117 ASP A CA 1
ATOM 905 C C . ASP A 1 117 ? -20.701 4.417 8.695 1.00 81.75 117 ASP A C 1
ATOM 907 O O . ASP A 1 117 ? -21.752 4.413 9.343 1.00 81.75 117 ASP A O 1
ATOM 911 N N . ILE A 1 118 ? -19.664 5.180 9.056 1.00 79.62 118 ILE A N 1
ATOM 912 C CA . ILE A 1 118 ? -19.637 6.013 10.252 1.00 79.62 118 ILE A CA 1
ATOM 913 C C . ILE A 1 118 ? -20.188 7.424 9.969 1.00 79.62 118 ILE A C 1
ATOM 915 O O . ILE A 1 118 ? -19.714 8.188 9.112 1.00 79.62 118 ILE A O 1
ATOM 919 N N . GLY A 1 119 ? -21.197 7.808 10.753 1.00 71.62 119 GLY A N 1
ATOM 920 C CA . GLY A 1 119 ? -21.668 9.185 10.885 1.00 71.62 119 GLY A CA 1
ATOM 921 C C . GLY A 1 119 ? -20.873 9.946 11.950 1.00 71.62 119 GLY A C 1
ATOM 922 O O . GLY A 1 119 ? -20.442 9.357 12.940 1.00 71.62 119 GLY A O 1
ATOM 923 N N . ARG A 1 120 ? -20.686 11.257 11.759 1.00 61.28 120 ARG A N 1
ATOM 924 C CA . ARG A 1 120 ? -20.251 12.154 12.841 1.00 61.28 120 ARG A CA 1
ATOM 925 C C . ARG A 1 120 ? -21.481 12.573 13.635 1.00 61.28 120 ARG A C 1
ATOM 927 O O . ARG A 1 120 ? -22.435 13.040 12.976 1.00 61.28 120 ARG A O 1
#